Protein AF-0000000084727460 (afdb_homodimer)

Structure (mmCIF, N/CA/C/O backbone):
data_AF-0000000084727460-model_v1
#
loop_
_entity.id
_entity.type
_entity.pdbx_description
1 polymer 'PhiH1 repressor-like protein'
#
loop_
_atom_site.group_PDB
_atom_site.id
_atom_site.type_symbol
_atom_site.label_atom_id
_atom_site.label_alt_id
_atom_site.label_comp_id
_atom_site.label_asym_id
_atom_site.label_entity_id
_atom_site.label_seq_id
_atom_site.pdbx_PDB_ins_code
_atom_site.Cartn_x
_atom_site.Cartn_y
_atom_site.Cartn_z
_atom_site.occupancy
_atom_site.B_iso_or_equiv
_atom_site.auth_seq_id
_atom_site.auth_comp_id
_atom_site.auth_asym_id
_atom_site.auth_atom_id
_atom_site.pdbx_PDB_model_num
ATOM 1 N N . MET A 1 1 ? -8.359 16.062 15.203 1 52.28 1 MET A N 1
ATOM 2 C CA . MET A 1 1 ? -8.258 15.648 13.812 1 52.28 1 MET A CA 1
ATOM 3 C C . MET A 1 1 ? -8.922 16.656 12.883 1 52.28 1 MET A C 1
ATOM 5 O O . MET A 1 1 ? -10.094 17 13.062 1 52.28 1 MET A O 1
ATOM 9 N N . GLN A 1 2 ? -8.219 17.484 12.234 1 65.25 2 GLN A N 1
ATOM 10 C CA . GLN A 1 2 ? -8.805 18.625 11.531 1 65.25 2 GLN A CA 1
ATOM 11 C C . GLN A 1 2 ? -9.5 18.172 10.242 1 65.25 2 GLN A C 1
ATOM 13 O O . GLN A 1 2 ? -10.531 18.734 9.867 1 65.25 2 GLN A O 1
ATOM 18 N N . ASN A 1 3 ? -8.766 17.141 9.539 1 84.38 3 ASN A N 1
ATOM 19 C CA . ASN A 1 3 ? -9.336 16.656 8.289 1 84.38 3 ASN A CA 1
ATOM 20 C C . ASN A 1 3 ? -9.477 15.141 8.289 1 84.38 3 ASN A C 1
ATOM 22 O O . ASN A 1 3 ? -8.492 14.422 8.461 1 84.38 3 ASN A O 1
ATOM 26 N N . PRO A 1 4 ? -10.766 14.758 8.242 1 91.44 4 PRO A N 1
ATOM 27 C CA . PRO A 1 4 ? -10.984 13.312 8.273 1 91.44 4 PRO A CA 1
ATOM 28 C C . PRO A 1 4 ? -10.102 12.555 7.285 1 91.44 4 PRO A C 1
ATOM 30 O O . PRO A 1 4 ? -9.781 11.391 7.508 1 91.44 4 PRO A O 1
ATOM 33 N N . THR A 1 5 ? -9.727 13.188 6.199 1 96.06 5 THR A N 1
ATOM 34 C CA . THR A 1 5 ? -8.883 12.57 5.188 1 96.06 5 THR A CA 1
ATOM 35 C C . THR A 1 5 ? -7.488 12.281 5.746 1 96.06 5 THR A C 1
ATOM 37 O O . THR A 1 5 ? -6.824 11.336 5.324 1 96.06 5 THR A O 1
ATOM 40 N N . ASP A 1 6 ? -7.098 13.133 6.715 1 96 6 ASP A N 1
ATOM 41 C CA . ASP A 1 6 ? -5.777 12.961 7.312 1 96 6 ASP A CA 1
ATOM 42 C C . ASP A 1 6 ? -5.645 11.594 7.984 1 96 6 ASP A C 1
ATOM 44 O O . ASP A 1 6 ? -4.652 10.891 7.781 1 96 6 ASP A O 1
ATOM 48 N N . GLU A 1 7 ? -6.598 11.273 8.742 1 95.38 7 GLU A N 1
ATOM 49 C CA . GLU A 1 7 ? -6.562 10 9.453 1 95.38 7 GLU A CA 1
ATOM 50 C C . GLU A 1 7 ? -6.57 8.82 8.484 1 95.38 7 GLU A C 1
ATOM 52 O O . GLU A 1 7 ? -5.852 7.84 8.688 1 95.38 7 GLU A O 1
ATOM 57 N N . ARG A 1 8 ? -7.359 8.961 7.426 1 97.56 8 ARG A N 1
ATOM 58 C CA . ARG A 1 8 ? -7.438 7.887 6.441 1 97.56 8 ARG A CA 1
ATOM 59 C C . ARG A 1 8 ? -6.105 7.703 5.719 1 97.56 8 ARG A C 1
ATOM 61 O O . ARG A 1 8 ? -5.676 6.574 5.477 1 97.56 8 ARG A O 1
ATOM 68 N N . ILE A 1 9 ? -5.496 8.805 5.379 1 98.5 9 ILE A N 1
ATOM 69 C CA . ILE A 1 9 ? -4.188 8.766 4.734 1 98.5 9 ILE A CA 1
ATOM 70 C C . ILE A 1 9 ? -3.172 8.109 5.664 1 98.5 9 ILE A C 1
ATOM 72 O O . ILE A 1 9 ? -2.451 7.191 5.258 1 98.5 9 ILE A O 1
ATOM 76 N N . LEU A 1 10 ? -3.164 8.547 6.926 1 98.25 10 LEU A N 1
ATOM 77 C CA . LEU A 1 10 ? -2.188 8.031 7.879 1 98.25 10 LEU A CA 1
ATOM 78 C C . LEU A 1 10 ? -2.436 6.559 8.172 1 98.25 10 LEU A C 1
ATOM 80 O O . LEU A 1 10 ? -1.488 5.785 8.344 1 98.25 10 LEU A O 1
ATOM 84 N N . GLU A 1 11 ? -3.717 6.18 8.266 1 98.19 11 GLU A N 1
ATOM 85 C CA . GLU A 1 11 ? -4.051 4.77 8.445 1 98.19 11 GLU A CA 1
ATOM 86 C C . GLU A 1 11 ? -3.518 3.928 7.293 1 98.19 11 GLU A C 1
ATOM 88 O O . GLU A 1 11 ? -2.971 2.844 7.508 1 98.19 11 GLU A O 1
ATOM 93 N N . THR A 1 12 ? -3.719 4.379 6.094 1 98.62 12 THR A N 1
ATOM 94 C CA . THR A 1 12 ? -3.26 3.686 4.898 1 98.62 12 THR A CA 1
ATOM 95 C C . THR A 1 12 ? -1.741 3.537 4.906 1 98.62 12 THR A C 1
ATOM 97 O O . THR A 1 12 ? -1.215 2.463 4.609 1 98.62 12 THR A O 1
ATOM 100 N N . LEU A 1 13 ? -1.077 4.574 5.309 1 98.75 13 LEU A N 1
ATOM 101 C CA . LEU A 1 13 ? 0.38 4.551 5.359 1 98.75 13 LEU A CA 1
ATOM 102 C C . LEU A 1 13 ? 0.872 3.742 6.555 1 98.75 13 LEU A C 1
ATOM 104 O O . LEU A 1 13 ? 2.018 3.289 6.574 1 98.75 13 LEU A O 1
ATOM 108 N N . ASN A 1 14 ? 0.005 3.555 7.566 1 98.25 14 ASN A N 1
ATOM 109 C CA . ASN A 1 14 ? 0.393 2.84 8.781 1 98.25 14 ASN A CA 1
ATOM 110 C C . ASN A 1 14 ? 0.538 1.343 8.523 1 98.25 14 ASN A C 1
ATOM 112 O O . ASN A 1 14 ? 0.888 0.586 9.438 1 98.25 14 ASN A O 1
ATOM 116 N N . THR A 1 15 ? 0.338 0.879 7.312 1 97.75 15 THR A N 1
ATOM 117 C CA . THR A 1 15 ? 0.646 -0.482 6.887 1 97.75 15 THR A CA 1
ATOM 118 C C . THR A 1 15 ? 2.154 -0.705 6.84 1 97.75 15 THR A C 1
ATOM 120 O O . THR A 1 15 ? 2.617 -1.846 6.785 1 97.75 15 THR A O 1
ATOM 123 N N . GLY A 1 16 ? 2.896 0.372 6.766 1 97.25 16 GLY A N 1
ATOM 124 C CA . GLY A 1 16 ? 4.348 0.299 6.68 1 97.25 16 GLY A CA 1
ATOM 125 C C . GLY A 1 16 ? 4.867 0.453 5.262 1 97.25 16 GLY A C 1
ATOM 126 O O . GLY A 1 16 ? 6.082 0.474 5.043 1 97.25 16 GLY A O 1
ATOM 127 N N . LEU A 1 17 ? 4.012 0.567 4.363 1 98.5 17 LEU A N 1
ATOM 128 C CA . LEU A 1 17 ? 4.391 0.673 2.959 1 98.5 17 LEU A CA 1
ATOM 129 C C . LEU A 1 17 ? 4.672 2.123 2.58 1 98.5 17 LEU A C 1
ATOM 131 O O . LEU A 1 17 ? 4.152 3.047 3.213 1 98.5 17 LEU A O 1
ATOM 135 N N . GLU A 1 18 ? 5.539 2.316 1.591 1 98.69 18 GLU A N 1
ATOM 136 C CA . GLU A 1 18 ? 5.672 3.586 0.883 1 98.69 18 GLU A CA 1
ATOM 137 C C . GLU A 1 18 ? 4.676 3.686 -0.267 1 98.69 18 GLU A C 1
ATOM 139 O O . GLU A 1 18 ? 4.652 2.828 -1.153 1 98.69 18 GLU A O 1
ATOM 144 N N . LEU A 1 19 ? 3.898 4.707 -0.222 1 98.81 19 LEU A N 1
ATOM 145 C CA . LEU A 1 19 ? 2.811 4.789 -1.19 1 98.81 19 LEU A CA 1
ATOM 146 C C . LEU A 1 19 ? 2.746 6.18 -1.815 1 98.81 19 LEU A C 1
ATOM 148 O O . LEU A 1 19 ? 3.061 7.176 -1.159 1 98.81 19 LEU A O 1
ATOM 152 N N . GLY A 1 20 ? 2.33 6.262 -3.094 1 98.62 20 GLY A N 1
ATOM 153 C CA . GLY A 1 20 ? 2.074 7.539 -3.74 1 98.62 20 GLY A CA 1
ATOM 154 C C . GLY A 1 20 ? 0.639 8.008 -3.592 1 98.62 20 GLY A C 1
ATOM 155 O O . GLY A 1 20 ? -0.238 7.227 -3.213 1 98.62 20 GLY A O 1
ATOM 156 N N . PRO A 1 21 ? 0.398 9.266 -3.988 1 98.69 21 PRO A N 1
ATOM 157 C CA . PRO A 1 21 ? -0.933 9.852 -3.811 1 98.69 21 PRO A CA 1
ATOM 158 C C . PRO A 1 21 ? -2.01 9.125 -4.613 1 98.69 21 PRO A C 1
ATOM 160 O O . PRO A 1 21 ? -3.148 9 -4.152 1 98.69 21 PRO A O 1
ATOM 163 N N . THR A 1 22 ? -1.663 8.633 -5.805 1 98.38 22 THR A N 1
ATOM 164 C CA . THR A 1 22 ? -2.629 7.934 -6.641 1 98.38 22 THR A CA 1
ATOM 165 C C . THR A 1 22 ? -3.082 6.637 -5.973 1 98.38 22 THR A C 1
ATOM 167 O O . THR A 1 22 ? -4.281 6.355 -5.906 1 98.38 22 THR A O 1
ATOM 170 N N . THR A 1 23 ? -2.137 5.93 -5.488 1 98.62 23 THR A N 1
ATOM 171 C CA . THR A 1 23 ? -2.428 4.664 -4.82 1 98.62 23 THR A CA 1
ATOM 172 C C . THR A 1 23 ? -3.229 4.902 -3.543 1 98.62 23 THR A C 1
ATOM 174 O O . THR A 1 23 ? -4.188 4.18 -3.264 1 98.62 23 THR A O 1
ATOM 177 N N . ILE A 1 24 ? -2.844 5.898 -2.773 1 98.75 24 ILE A N 1
ATOM 178 C CA . ILE A 1 24 ? -3.553 6.215 -1.537 1 98.75 24 ILE A CA 1
ATOM 179 C C . ILE A 1 24 ? -4.988 6.621 -1.854 1 98.75 24 ILE A C 1
ATOM 181 O O . ILE A 1 24 ? -5.934 6.109 -1.248 1 98.75 24 ILE A O 1
ATOM 185 N N . SER A 1 25 ? -5.164 7.531 -2.824 1 98.69 25 SER A N 1
ATOM 186 C CA . SER A 1 25 ? -6.48 8.023 -3.213 1 98.69 25 SER A CA 1
ATOM 187 C C . SER A 1 25 ? -7.414 6.879 -3.582 1 98.69 25 SER A C 1
ATOM 189 O O . SER A 1 25 ? -8.562 6.84 -3.133 1 98.69 25 SER A O 1
ATOM 191 N N . LYS A 1 26 ? -6.922 5.945 -4.352 1 97.75 26 LYS A N 1
ATOM 192 C CA . LYS A 1 26 ? -7.703 4.789 -4.777 1 97.75 26 LYS A CA 1
ATOM 193 C C . LYS A 1 26 ? -8.156 3.961 -3.578 1 97.75 26 LYS A C 1
ATOM 195 O O . LYS A 1 26 ? -9.312 3.531 -3.514 1 97.75 26 LYS A O 1
ATOM 200 N N . ASN A 1 27 ? -7.316 3.812 -2.627 1 98.31 27 ASN A N 1
ATOM 201 C CA . ASN A 1 27 ? -7.574 2.887 -1.527 1 98.31 27 ASN A CA 1
ATOM 202 C C . ASN A 1 27 ? -8.477 3.514 -0.469 1 98.31 27 ASN A C 1
ATOM 204 O O . ASN A 1 27 ? -9.078 2.803 0.341 1 98.31 27 ASN A O 1
ATOM 208 N N . ILE A 1 28 ? -8.617 4.816 -0.482 1 98.06 28 ILE A N 1
ATOM 209 C CA . ILE A 1 28 ? -9.477 5.43 0.521 1 98.06 28 ILE A CA 1
ATOM 210 C C . ILE A 1 28 ? -10.656 6.113 -0.164 1 98.06 28 ILE A C 1
ATOM 212 O O . ILE A 1 28 ? -11.438 6.816 0.484 1 98.06 28 ILE A O 1
ATOM 216 N N . ASP A 1 29 ? -10.758 5.898 -1.455 1 96.31 29 ASP A N 1
ATOM 217 C CA . ASP A 1 29 ? -11.852 6.41 -2.275 1 96.31 29 ASP A CA 1
ATOM 218 C C . ASP A 1 29 ? -12.008 7.918 -2.107 1 96.31 29 ASP A C 1
ATOM 220 O O . ASP A 1 29 ? -13.094 8.406 -1.78 1 96.31 29 ASP A O 1
ATOM 224 N N . LYS A 1 30 ? -10.914 8.68 -2.268 1 97.31 30 LYS A N 1
ATOM 225 C CA . LYS A 1 30 ? -10.844 10.141 -2.264 1 97.31 30 LYS A CA 1
ATOM 226 C C . LYS A 1 30 ? -10.141 10.656 -3.512 1 97.31 30 LYS A C 1
ATOM 228 O O . LYS A 1 30 ? -9.336 9.945 -4.117 1 97.31 30 LYS A O 1
ATOM 233 N N . HIS A 1 31 ? -10.461 11.867 -3.875 1 97.75 31 HIS A N 1
ATOM 234 C CA . HIS A 1 31 ? -9.836 12.484 -5.039 1 97.75 31 HIS A CA 1
ATOM 235 C C . HIS A 1 31 ? -8.344 12.68 -4.824 1 97.75 31 HIS A C 1
ATOM 237 O O . HIS A 1 31 ? -7.918 13.141 -3.762 1 97.75 31 HIS A O 1
ATOM 243 N N . ARG A 1 32 ? -7.578 12.391 -5.891 1 98.12 32 ARG A N 1
ATOM 244 C CA . ARG A 1 32 ? -6.121 12.453 -5.824 1 98.12 32 ARG A CA 1
ATOM 245 C C . ARG A 1 32 ? -5.648 13.867 -5.473 1 98.12 32 ARG A C 1
ATOM 247 O O . ARG A 1 32 ? -4.656 14.031 -4.762 1 98.12 32 ARG A O 1
ATOM 254 N N . VAL A 1 33 ? -6.305 14.852 -5.922 1 98.44 33 VAL A N 1
ATOM 255 C CA . VAL A 1 33 ? -5.902 16.234 -5.645 1 98.44 33 VAL A CA 1
ATOM 256 C C . VAL A 1 33 ? -6.012 16.516 -4.148 1 98.44 33 VAL A C 1
ATOM 258 O O . VAL A 1 33 ? -5.113 17.125 -3.559 1 98.44 33 VAL A O 1
ATOM 261 N N . THR A 1 34 ? -7.156 16.094 -3.549 1 97.56 34 THR A N 1
ATOM 262 C CA . THR A 1 34 ? -7.363 16.25 -2.115 1 97.56 34 THR A CA 1
ATOM 263 C C . THR A 1 34 ? -6.285 15.508 -1.327 1 97.56 34 THR A C 1
ATOM 265 O O . THR A 1 34 ? -5.688 16.078 -0.406 1 97.56 34 THR A O 1
ATOM 268 N N . VAL A 1 35 ? -5.988 14.32 -1.745 1 98.5 35 VAL A N 1
ATOM 269 C CA . VAL A 1 35 ? -4.984 13.5 -1.076 1 98.5 35 VAL A CA 1
ATOM 270 C C . VAL A 1 35 ? -3.613 14.156 -1.196 1 98.5 35 VAL A C 1
ATOM 272 O O . VAL A 1 35 ? -2.869 14.242 -0.216 1 98.5 35 VAL A O 1
ATOM 275 N N . SER A 1 36 ? -3.268 14.594 -2.348 1 98.5 36 SER A N 1
ATOM 276 C CA . SER A 1 36 ? -1.977 15.242 -2.564 1 98.5 36 SER A CA 1
ATOM 277 C C . SER A 1 36 ? -1.816 16.469 -1.68 1 98.5 36 SER A C 1
ATOM 279 O O . SER A 1 36 ? -0.771 16.656 -1.055 1 98.5 36 SER A O 1
ATOM 281 N N . ARG A 1 37 ? -2.836 17.234 -1.634 1 97.69 37 ARG A N 1
ATOM 282 C CA . ARG A 1 37 ? -2.805 18.438 -0.798 1 97.69 37 ARG A CA 1
ATOM 283 C C . ARG A 1 37 ? -2.604 18.078 0.67 1 97.69 37 ARG A C 1
ATOM 285 O O . ARG A 1 37 ? -1.802 18.703 1.365 1 97.69 37 ARG A O 1
ATOM 292 N N . ARG A 1 38 ? -3.383 17.078 1.112 1 97.69 38 ARG A N 1
ATOM 293 C CA . ARG A 1 38 ? -3.291 16.719 2.521 1 97.69 38 ARG A CA 1
ATOM 294 C C . ARG A 1 38 ? -1.943 16.078 2.832 1 97.69 38 ARG A C 1
ATOM 296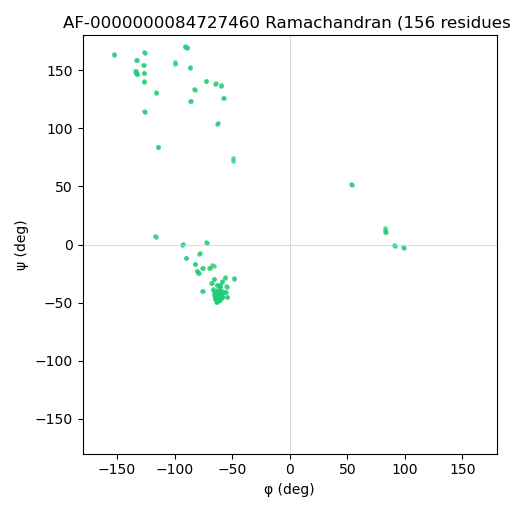 O O . ARG A 1 38 ? -1.407 16.25 3.93 1 97.69 38 ARG A O 1
ATOM 303 N N . LEU A 1 39 ? -1.411 15.359 1.882 1 98.31 39 LEU A N 1
ATOM 304 C CA . LEU A 1 39 ? -0.074 14.805 2.07 1 98.31 39 LEU A CA 1
ATOM 305 C C . LEU A 1 39 ? 0.954 15.922 2.244 1 98.31 39 LEU A C 1
ATOM 307 O O . LEU A 1 39 ? 1.896 15.781 3.027 1 98.31 39 LEU A O 1
ATOM 311 N N . ASP A 1 40 ? 0.839 17 1.479 1 97.06 40 ASP A N 1
ATOM 312 C CA . ASP A 1 40 ? 1.729 18.141 1.637 1 97.06 40 ASP A CA 1
ATOM 313 C C . ASP A 1 40 ? 1.636 18.719 3.047 1 97.06 40 ASP A C 1
ATOM 315 O O . ASP A 1 40 ? 2.656 19.031 3.662 1 97.06 40 ASP A O 1
ATOM 319 N N . VAL A 1 41 ? 0.465 18.875 3.551 1 96.56 41 VAL A N 1
ATOM 320 C CA . VAL A 1 41 ? 0.242 19.406 4.891 1 96.56 41 VAL A CA 1
ATOM 321 C C . VAL A 1 41 ? 0.834 18.453 5.93 1 96.56 41 VAL A C 1
ATOM 323 O O . VAL A 1 41 ? 1.56 18.891 6.828 1 96.56 41 VAL A O 1
ATOM 326 N N . LEU A 1 42 ? 0.516 17.156 5.812 1 97.31 42 LEU A N 1
ATOM 327 C CA . LEU A 1 42 ? 1.027 16.156 6.742 1 97.31 42 LEU A CA 1
ATOM 328 C C . LEU A 1 42 ? 2.553 16.141 6.738 1 97.31 42 LEU A C 1
ATOM 330 O O . LEU A 1 42 ? 3.178 15.93 7.781 1 97.31 42 LEU A O 1
ATOM 334 N N . PHE A 1 43 ? 3.117 16.266 5.512 1 97.81 43 PHE A N 1
ATOM 335 C CA . PHE A 1 43 ? 4.566 16.312 5.375 1 97.81 43 PHE A CA 1
ATOM 336 C C . PHE A 1 43 ? 5.133 17.531 6.109 1 97.81 43 PHE A C 1
ATOM 338 O O . PHE A 1 43 ? 6.141 17.422 6.812 1 97.81 43 PHE A O 1
ATOM 345 N N . GLN A 1 44 ? 4.531 18.672 5.938 1 96.25 44 GLN A N 1
ATOM 346 C CA . GLN A 1 44 ? 4.973 19.906 6.578 1 96.25 44 GLN A CA 1
ATOM 347 C C . GLN A 1 44 ? 4.969 19.766 8.102 1 96.25 44 GLN A C 1
ATOM 349 O O . GLN A 1 44 ? 5.816 20.344 8.781 1 96.25 44 GLN A O 1
ATOM 354 N N . TYR A 1 45 ? 4.027 18.953 8.602 1 95.69 45 TYR A N 1
ATOM 355 C CA . TYR A 1 45 ? 3.898 18.797 10.047 1 95.69 45 TYR A CA 1
ATOM 356 C C . TYR A 1 45 ? 4.715 17.594 10.531 1 95.69 45 TYR A C 1
ATOM 358 O O . TYR A 1 45 ? 4.68 17.266 11.719 1 95.69 45 TYR A O 1
ATOM 366 N N . GLY A 1 46 ? 5.355 16.938 9.617 1 96.75 46 GLY A N 1
ATOM 367 C CA . GLY A 1 46 ? 6.285 15.883 9.992 1 96.75 46 GLY A CA 1
ATOM 368 C C . GLY A 1 46 ? 5.605 14.555 10.25 1 96.75 46 GLY A C 1
ATOM 369 O O . GLY A 1 46 ? 6.215 13.633 10.805 1 96.75 46 GLY A O 1
ATOM 370 N N . LEU A 1 47 ? 4.355 14.445 9.914 1 97.44 47 LEU A N 1
ATOM 371 C CA . LEU A 1 47 ? 3.605 13.219 10.18 1 97.44 47 LEU A CA 1
ATOM 372 C C . LEU A 1 47 ? 3.893 12.164 9.117 1 97.44 47 LEU A C 1
ATOM 374 O O . LEU A 1 47 ? 3.67 10.977 9.336 1 97.44 47 LEU A O 1
ATOM 378 N N . VAL A 1 48 ? 4.332 12.586 7.938 1 98.5 48 VAL A N 1
ATOM 379 C CA . VAL A 1 48 ? 4.82 11.711 6.879 1 98.5 48 VAL A CA 1
ATOM 380 C C . VAL A 1 48 ? 6.141 12.242 6.328 1 98.5 48 VAL A C 1
ATOM 382 O O . VAL A 1 48 ? 6.5 13.398 6.57 1 98.5 48 VAL A O 1
ATOM 385 N N . GLU A 1 49 ? 6.875 11.406 5.727 1 98.44 49 GLU A N 1
ATOM 386 C CA . GLU A 1 49 ? 8.094 11.805 5.027 1 98.44 49 GLU A CA 1
ATOM 387 C C . GLU A 1 49 ? 8.086 11.312 3.582 1 98.44 49 GLU A C 1
ATOM 389 O O . GLU A 1 49 ? 7.238 10.5 3.203 1 98.44 49 GLU A O 1
ATOM 394 N N . ARG A 1 50 ? 8.969 11.852 2.783 1 97.88 50 ARG A N 1
ATOM 395 C CA . ARG A 1 50 ? 9.117 11.539 1.364 1 97.88 50 ARG A CA 1
ATOM 396 C C . ARG A 1 50 ? 10.453 10.867 1.086 1 97.88 50 ARG A C 1
ATOM 398 O O . ARG A 1 50 ? 11.406 11.516 0.652 1 97.88 50 ARG A O 1
ATOM 405 N N . PRO A 1 51 ? 10.562 9.531 1.262 1 97.5 51 PRO A N 1
ATOM 406 C CA . PRO A 1 51 ? 11.836 8.867 0.979 1 97.5 51 PRO A CA 1
ATOM 407 C C . PRO A 1 51 ? 12.32 9.109 -0.451 1 97.5 51 PRO A C 1
ATOM 409 O O . PRO A 1 51 ? 13.523 9.102 -0.708 1 97.5 51 PRO A O 1
ATOM 412 N N . GLU A 1 52 ? 11.422 9.32 -1.354 1 95.44 52 GLU A N 1
ATOM 413 C CA . GLU A 1 52 ? 11.68 9.688 -2.742 1 95.44 52 GLU A CA 1
ATOM 414 C C . GLU A 1 52 ? 10.516 10.477 -3.328 1 95.44 52 GLU A C 1
ATOM 416 O O . GLU A 1 52 ? 9.414 10.484 -2.764 1 95.44 52 GLU A O 1
ATOM 421 N N . GLU A 1 53 ? 10.828 11.094 -4.398 1 95.44 53 GLU A N 1
ATOM 422 C CA . GLU A 1 53 ? 9.781 11.891 -5.035 1 95.44 53 GLU A CA 1
ATOM 423 C C . GLU A 1 53 ? 8.57 11.031 -5.379 1 95.44 53 GLU A C 1
ATOM 425 O O . GLU A 1 53 ? 8.711 9.938 -5.941 1 95.44 53 GLU A O 1
ATOM 430 N N . GLY A 1 54 ? 7.449 11.453 -4.918 1 96.81 54 GLY A N 1
ATOM 431 C CA . GLY A 1 54 ? 6.203 10.812 -5.301 1 96.81 54 GLY A CA 1
ATOM 432 C C . GLY A 1 54 ? 5.793 9.695 -4.359 1 96.81 54 GLY A C 1
ATOM 433 O O . GLY A 1 54 ? 4.738 9.078 -4.539 1 96.81 54 GLY A O 1
ATOM 434 N N . TYR A 1 55 ? 6.609 9.43 -3.346 1 98.44 55 TYR A N 1
ATOM 435 C CA . TYR A 1 55 ? 6.27 8.398 -2.373 1 98.44 55 TYR A CA 1
ATOM 436 C C . TYR A 1 55 ? 6.332 8.945 -0.952 1 98.44 55 TYR A C 1
ATOM 438 O O . TYR A 1 55 ? 7.137 9.836 -0.655 1 98.44 55 TYR A O 1
ATOM 446 N N . TYR A 1 56 ? 5.465 8.383 -0.131 1 98.88 56 TYR A N 1
ATOM 447 C CA . TYR A 1 56 ? 5.344 8.82 1.253 1 98.88 56 TYR A CA 1
ATOM 448 C C . TYR A 1 56 ? 5.32 7.633 2.207 1 98.88 56 TYR A C 1
ATOM 450 O O . TYR A 1 56 ? 4.816 6.562 1.86 1 98.88 56 TYR A O 1
ATOM 458 N N . GLU A 1 57 ? 5.828 7.793 3.311 1 98.75 57 GLU A N 1
ATOM 459 C CA . GLU A 1 57 ? 5.727 6.844 4.414 1 98.75 57 GLU A CA 1
ATOM 460 C C . GLU A 1 57 ? 5.387 7.551 5.723 1 98.75 57 GLU A C 1
ATOM 462 O O . GLU A 1 57 ? 5.703 8.727 5.898 1 98.75 57 GLU A O 1
ATOM 467 N N . ILE A 1 58 ? 4.715 6.926 6.594 1 98.69 58 ILE A N 1
ATOM 468 C CA . ILE A 1 58 ? 4.344 7.512 7.875 1 98.69 58 ILE A CA 1
ATOM 469 C C . ILE A 1 58 ? 5.57 7.598 8.781 1 98.69 58 ILE A C 1
ATOM 471 O O . ILE A 1 58 ? 6.43 6.711 8.758 1 98.69 58 ILE A O 1
ATOM 475 N N . THR A 1 59 ? 5.672 8.719 9.523 1 98.38 59 THR A N 1
ATOM 476 C CA . THR A 1 59 ? 6.746 8.875 10.5 1 98.38 59 THR A CA 1
ATOM 477 C C . THR A 1 59 ? 6.324 8.328 11.867 1 98.38 59 THR A C 1
ATOM 479 O O . THR A 1 59 ? 5.156 7.984 12.062 1 98.38 59 THR A O 1
ATOM 482 N N . ASP A 1 60 ? 7.359 8.227 12.805 1 97.94 60 ASP A N 1
ATOM 483 C CA . ASP A 1 60 ? 7.023 7.867 14.18 1 97.94 60 ASP A CA 1
ATOM 484 C C . ASP A 1 60 ? 6 8.836 14.766 1 97.94 60 ASP A C 1
ATOM 486 O O . ASP A 1 60 ? 5.062 8.422 15.453 1 97.94 60 ASP A O 1
ATOM 490 N N . LEU A 1 61 ? 6.176 10.078 14.484 1 97 61 LEU A N 1
ATOM 491 C CA . LEU A 1 61 ? 5.246 11.109 14.938 1 97 61 LEU A CA 1
ATOM 492 C C . LEU A 1 61 ? 3.855 10.883 14.359 1 97 61 LEU A C 1
ATOM 494 O O . LEU A 1 61 ? 2.855 11.008 15.07 1 97 61 LEU A O 1
ATOM 498 N N . GLY A 1 62 ? 3.84 10.57 13.078 1 97.75 62 GLY A N 1
ATOM 499 C CA . GLY A 1 62 ? 2.572 10.266 12.43 1 97.75 62 GLY A CA 1
ATOM 500 C C . GLY A 1 62 ? 1.845 9.102 13.078 1 97.75 62 GLY A C 1
ATOM 501 O O . GLY A 1 62 ? 0.62 9.125 13.219 1 97.75 62 GLY A O 1
ATOM 502 N N . GLU A 1 63 ? 2.609 8.062 13.461 1 97.94 63 GLU A N 1
ATOM 503 C CA . GLU A 1 63 ? 2.025 6.91 14.133 1 97.94 63 GLU A CA 1
ATOM 504 C C . GLU A 1 63 ? 1.452 7.297 15.492 1 97.94 63 GLU A C 1
ATOM 506 O O . GLU A 1 63 ? 0.368 6.848 15.867 1 97.94 63 GLU A O 1
ATOM 511 N N . GLN A 1 64 ? 2.205 8.094 16.281 1 97.06 64 GLN A N 1
ATOM 512 C CA . GLN A 1 64 ? 1.746 8.555 17.578 1 97.06 64 GLN A CA 1
ATOM 513 C C . GLN A 1 64 ? 0.478 9.391 17.453 1 97.06 64 GLN A C 1
ATOM 515 O O . GLN A 1 64 ? -0.449 9.258 18.25 1 97.06 64 GLN A O 1
ATOM 520 N N . TYR A 1 65 ? 0.514 10.219 16.422 1 96.38 65 TYR A N 1
ATOM 521 C CA . TYR A 1 65 ? -0.649 11.055 16.156 1 96.38 65 TYR A CA 1
ATOM 522 C C . TYR A 1 65 ? -1.875 10.195 15.852 1 96.38 65 TYR A C 1
ATOM 524 O O . TYR A 1 65 ? -2.955 10.438 16.391 1 96.38 65 TYR A O 1
ATOM 532 N N . LEU A 1 66 ? -1.676 9.234 15.008 1 95.19 66 LEU A N 1
ATOM 533 C CA . LEU A 1 66 ? -2.762 8.336 14.641 1 95.19 66 LEU A CA 1
ATOM 534 C C . LEU A 1 66 ? -3.293 7.59 15.859 1 95.19 66 LEU A C 1
ATOM 536 O O . LEU A 1 66 ? -4.496 7.352 15.969 1 95.19 66 LEU A O 1
ATOM 540 N N . ALA A 1 67 ? -2.445 7.254 16.766 1 95.44 67 ALA A N 1
ATOM 541 C CA . ALA A 1 67 ? -2.795 6.484 17.953 1 95.44 67 ALA A CA 1
ATOM 542 C C . ALA A 1 67 ? -3.467 7.371 19 1 95.44 67 ALA A C 1
ATOM 544 O O . ALA A 1 67 ? -3.934 6.879 20.031 1 95.44 67 ALA A O 1
ATOM 545 N N . GLY A 1 68 ? -3.469 8.625 18.75 1 93.56 68 GLY A N 1
ATOM 546 C CA . GLY A 1 68 ? -4.078 9.555 19.672 1 93.56 68 GLY A CA 1
ATOM 547 C C . GLY A 1 68 ? -3.16 9.938 20.828 1 93.56 68 GLY A C 1
ATOM 548 O O . GLY A 1 68 ? -3.611 10.477 21.844 1 93.56 68 GLY A O 1
ATOM 549 N N . GLU A 1 69 ? -1.901 9.617 20.672 1 95 69 GLU A N 1
ATOM 550 C CA . GLU A 1 69 ? -0.916 9.922 21.703 1 95 69 GLU A CA 1
ATOM 551 C C . GLU A 1 69 ? -0.482 11.383 21.641 1 95 69 GLU A C 1
ATOM 553 O O . GLU A 1 69 ? 0.08 11.906 22.609 1 95 69 GLU A O 1
ATOM 558 N N . ILE A 1 70 ? -0.606 11.992 20.484 1 89.5 70 ILE A N 1
ATOM 559 C CA . ILE A 1 70 ? -0.318 13.406 20.266 1 89.5 70 ILE A CA 1
ATOM 560 C C . ILE A 1 70 ? -1.521 14.086 19.625 1 89.5 70 ILE A C 1
ATOM 562 O O . ILE A 1 70 ? -2.145 13.531 18.719 1 89.5 70 ILE A O 1
ATOM 566 N N . ASP A 1 71 ? -1.804 15.281 20.062 1 85.62 71 ASP A N 1
ATOM 567 C CA . ASP A 1 71 ? -2.951 16 19.516 1 85.62 71 ASP A CA 1
ATOM 568 C C . ASP A 1 71 ? -2.514 17.016 18.469 1 85.62 71 ASP A C 1
ATOM 570 O O . ASP A 1 71 ? -1.361 17.453 18.453 1 85.62 71 ASP A O 1
ATOM 574 N N . ALA A 1 72 ? -3.408 17.391 17.594 1 85.19 72 ALA A N 1
ATOM 575 C CA . ALA A 1 72 ? -3.135 18.328 16.5 1 85.19 72 ALA A CA 1
ATOM 576 C C . ALA A 1 72 ? -2.572 19.641 17.031 1 85.19 72 ALA A C 1
ATOM 578 O O . ALA A 1 72 ? -1.727 20.266 16.391 1 85.19 72 ALA A O 1
ATOM 579 N N . GLY A 1 73 ? -3.105 19.984 18.188 1 86.44 73 GLY A N 1
ATOM 580 C CA . GLY A 1 73 ? -2.688 21.234 18.781 1 86.44 73 GLY A CA 1
ATOM 581 C C . GLY A 1 73 ? -1.238 21.234 19.234 1 86.44 73 GLY A C 1
ATOM 582 O O . GLY A 1 73 ? -0.658 22.281 19.484 1 86.44 73 GLY A O 1
ATOM 583 N N . GLU A 1 74 ? -0.664 20.062 19.375 1 89.44 74 GLU A N 1
ATOM 584 C CA . GLU A 1 74 ? 0.715 19.922 19.828 1 89.44 74 GLU A CA 1
ATOM 585 C C . GLU A 1 74 ? 1.688 19.922 18.656 1 89.44 74 GLU A C 1
ATOM 587 O O . GLU A 1 74 ? 2.9 20.031 18.844 1 89.44 74 GLU A O 1
ATOM 592 N N . LEU A 1 75 ? 1.107 19.812 17.516 1 89.19 75 LEU A N 1
ATOM 593 C CA . LEU A 1 75 ? 1.938 19.703 16.328 1 89.19 75 LEU A CA 1
ATOM 594 C C . LEU A 1 75 ? 2.381 21.094 15.852 1 89.19 75 LEU A C 1
ATOM 596 O O . LEU A 1 75 ? 1.623 22.062 15.953 1 89.19 75 LEU A O 1
ATOM 600 N N . LYS A 1 76 ? 3.625 21.188 15.562 1 88.69 76 LYS A N 1
ATOM 601 C CA . LYS A 1 76 ? 4.18 22.375 14.922 1 88.69 76 LYS A CA 1
ATOM 602 C C . LYS A 1 76 ? 4.734 22.047 13.539 1 88.69 76 LYS A C 1
ATOM 604 O O . LYS A 1 76 ? 5.383 21.016 13.352 1 88.69 76 LYS A O 1
ATOM 609 N N . PRO A 1 77 ? 4.305 22.922 12.547 1 88.38 77 PRO A N 1
ATOM 610 C CA . PRO A 1 77 ? 4.863 22.656 11.219 1 88.38 77 PRO A CA 1
ATOM 611 C C . PRO A 1 77 ? 6.387 22.734 11.188 1 88.38 77 PRO A C 1
ATOM 613 O O . PRO A 1 77 ? 6.984 23.5 11.953 1 88.38 77 PRO A O 1
ATOM 616 N N . SER A 1 78 ? 6.949 21.734 10.492 1 79.19 78 SER A N 1
ATOM 617 C CA . SER A 1 78 ? 8.398 21.797 10.312 1 79.19 78 SER A CA 1
ATOM 618 C C . SER A 1 78 ? 8.812 23.031 9.516 1 79.19 78 SER A C 1
ATOM 620 O O . SER A 1 78 ? 8.172 23.375 8.523 1 79.19 78 SER A O 1
ATOM 622 N N . ASP A 1 79 ? 9.391 24.062 10.289 1 69.94 79 ASP A N 1
ATOM 623 C CA . ASP A 1 79 ? 9.891 25.281 9.641 1 69.94 79 ASP A CA 1
ATOM 624 C C . ASP A 1 79 ? 10.797 24.938 8.461 1 69.94 79 ASP A C 1
ATOM 626 O O . ASP A 1 79 ? 11.805 24.25 8.625 1 69.94 79 ASP A O 1
ATOM 630 N N . GLU A 1 80 ? 10.367 24.5 7.465 1 50.62 80 GLU A N 1
ATOM 631 C CA . GLU A 1 80 ? 11.453 24.609 6.5 1 50.62 80 GLU A CA 1
ATOM 632 C C . GLU A 1 80 ? 11.953 26.047 6.398 1 50.62 80 GLU A C 1
ATOM 634 O O . GLU A 1 80 ? 11.164 26.984 6.449 1 50.62 80 GLU A O 1
ATOM 639 N N . MET B 1 1 ? 6.609 -23.062 -1.621 1 52.38 1 MET B N 1
ATOM 640 C CA . MET B 1 1 ? 6.793 -21.719 -2.166 1 52.38 1 MET B CA 1
ATOM 641 C C . MET B 1 1 ? 7.754 -21.75 -3.348 1 52.38 1 MET B C 1
ATOM 643 O O . MET B 1 1 ? 8.875 -22.234 -3.232 1 52.38 1 MET B O 1
ATOM 647 N N . GLN B 1 2 ? 7.316 -21.656 -4.527 1 64.75 2 GLN B N 1
ATOM 648 C CA . GLN B 1 2 ? 8.18 -21.891 -5.68 1 64.75 2 GLN B CA 1
ATOM 649 C C . GLN B 1 2 ? 9.102 -20.703 -5.93 1 64.75 2 GLN B C 1
ATOM 651 O O . GLN B 1 2 ? 10.25 -20.875 -6.328 1 64.75 2 GLN B O 1
ATOM 656 N N . ASN B 1 3 ? 8.391 -19.406 -5.723 1 84.44 3 ASN B N 1
ATOM 657 C CA . ASN B 1 3 ? 9.172 -18.188 -5.953 1 84.44 3 ASN B CA 1
ATOM 658 C C . ASN B 1 3 ? 9.125 -17.266 -4.746 1 84.44 3 ASN B C 1
ATOM 660 O O . ASN B 1 3 ? 8.047 -16.828 -4.34 1 84.44 3 ASN B O 1
ATOM 664 N N . PRO B 1 4 ? 10.336 -17.141 -4.176 1 91.44 4 PRO B N 1
ATOM 665 C CA . PRO B 1 4 ? 10.375 -16.281 -2.988 1 91.44 4 PRO B CA 1
ATOM 666 C C . PRO B 1 4 ? 9.672 -14.945 -3.205 1 91.44 4 PRO B C 1
ATOM 668 O O . PRO B 1 4 ? 9.156 -14.352 -2.254 1 91.44 4 PRO B O 1
ATOM 671 N N . THR B 1 5 ? 9.664 -14.469 -4.414 1 96.12 5 THR B N 1
ATOM 672 C CA . THR B 1 5 ? 9.016 -13.203 -4.746 1 96.12 5 THR B CA 1
ATOM 673 C C . THR B 1 5 ? 7.508 -13.297 -4.551 1 96.12 5 THR B C 1
ATOM 675 O O . THR B 1 5 ? 6.859 -12.305 -4.219 1 96.12 5 THR B O 1
ATOM 678 N N . ASP B 1 6 ? 6.996 -14.523 -4.738 1 96 6 ASP B N 1
ATOM 679 C CA . ASP B 1 6 ? 5.559 -14.719 -4.59 1 96 6 ASP B CA 1
ATOM 680 C C . ASP B 1 6 ? 5.102 -14.391 -3.174 1 96 6 ASP B C 1
ATOM 682 O O . ASP B 1 6 ? 4.109 -13.68 -2.986 1 96 6 ASP B O 1
ATOM 686 N N . GLU B 1 7 ? 5.789 -14.891 -2.258 1 95.38 7 GLU B N 1
ATOM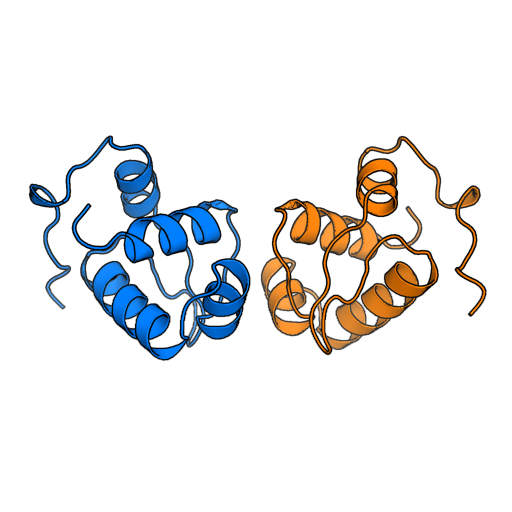 687 C CA . GLU B 1 7 ? 5.422 -14.664 -0.863 1 95.38 7 GLU B CA 1
ATOM 688 C C . GLU B 1 7 ? 5.527 -13.188 -0.499 1 95.38 7 GLU B C 1
ATOM 690 O O . GLU B 1 7 ? 4.668 -12.656 0.206 1 95.38 7 GLU B O 1
ATOM 695 N N . ARG B 1 8 ? 6.578 -12.539 -1.018 1 97.56 8 ARG B N 1
ATOM 696 C CA . ARG B 1 8 ? 6.762 -11.125 -0.727 1 97.56 8 ARG B CA 1
ATOM 697 C C . ARG B 1 8 ? 5.637 -10.289 -1.326 1 97.56 8 ARG B C 1
ATOM 699 O O . ARG B 1 8 ? 5.145 -9.352 -0.692 1 97.56 8 ARG B O 1
ATOM 706 N N . ILE B 1 9 ? 5.27 -10.633 -2.539 1 98.5 9 ILE B N 1
ATOM 707 C CA . ILE B 1 9 ? 4.164 -9.945 -3.201 1 98.5 9 ILE B CA 1
ATOM 708 C C . ILE B 1 9 ? 2.879 -10.141 -2.396 1 98.5 9 ILE B C 1
ATOM 710 O O . ILE B 1 9 ? 2.176 -9.172 -2.096 1 98.5 9 ILE B O 1
ATOM 714 N N . LEU B 1 10 ? 2.607 -11.391 -2.006 1 98.25 10 LEU B N 1
ATOM 715 C CA . LEU B 1 10 ? 1.372 -11.703 -1.295 1 98.25 10 LEU B CA 1
ATOM 716 C C . LEU B 1 10 ? 1.362 -11.055 0.085 1 98.25 10 LEU B C 1
ATOM 718 O O . LEU B 1 10 ? 0.318 -10.594 0.553 1 98.25 10 LEU B O 1
ATOM 722 N N . GLU B 1 11 ? 2.531 -11.055 0.747 1 98.19 11 GLU B N 1
ATOM 723 C CA . GLU B 1 11 ? 2.639 -10.367 2.029 1 98.19 11 GLU B CA 1
ATOM 724 C C . GLU B 1 11 ? 2.311 -8.883 1.889 1 98.19 11 GLU B C 1
ATOM 726 O O . GLU B 1 11 ? 1.603 -8.312 2.723 1 98.19 11 GLU B O 1
ATOM 731 N N . THR B 1 12 ? 2.85 -8.258 0.893 1 98.62 12 THR B N 1
ATOM 732 C CA . THR B 1 12 ? 2.619 -6.84 0.627 1 98.62 12 THR B CA 1
ATOM 733 C C . THR B 1 12 ? 1.14 -6.57 0.375 1 98.62 12 THR B C 1
ATOM 735 O O . THR B 1 12 ? 0.577 -5.613 0.91 1 98.62 12 THR B O 1
ATOM 738 N N . LEU B 1 13 ? 0.519 -7.438 -0.35 1 98.81 13 LEU B N 1
ATOM 739 C CA . LEU B 1 13 ? -0.898 -7.285 -0.663 1 98.81 13 LEU B CA 1
ATOM 740 C C . LEU B 1 13 ? -1.763 -7.66 0.537 1 98.81 13 LEU B C 1
ATOM 742 O O . LEU B 1 13 ? -2.926 -7.258 0.618 1 98.81 13 LEU B O 1
ATOM 746 N N . ASN B 1 14 ? -1.195 -8.43 1.479 1 98.25 14 ASN B N 1
ATOM 747 C CA . ASN B 1 14 ? -1.955 -8.891 2.639 1 98.25 14 ASN B CA 1
ATOM 748 C C . ASN B 1 14 ? -2.209 -7.75 3.625 1 98.25 14 ASN B C 1
ATOM 750 O O . ASN B 1 14 ? -2.852 -7.949 4.656 1 98.25 14 ASN B O 1
ATOM 754 N N . THR B 1 15 ? -1.792 -6.543 3.332 1 97.69 15 THR B N 1
ATOM 755 C CA . THR B 1 15 ? -2.148 -5.336 4.07 1 97.69 15 THR B CA 1
ATOM 756 C C . THR B 1 15 ? -3.617 -4.98 3.85 1 97.69 15 THR B C 1
ATOM 758 O O . THR B 1 15 ? -4.188 -4.18 4.594 1 97.69 15 THR B O 1
ATOM 761 N N . GLY B 1 16 ? -4.172 -5.5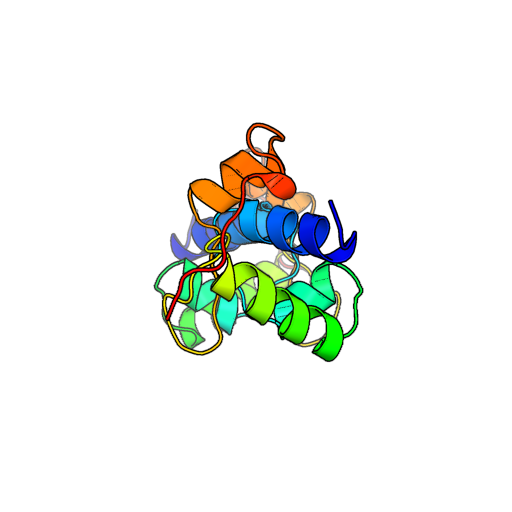 2.795 1 97.25 16 GLY B N 1
ATOM 762 C CA . GLY B 1 16 ? -5.551 -5.211 2.447 1 97.25 16 GLY B CA 1
ATOM 763 C C . GLY B 1 16 ? -5.688 -4.137 1.384 1 97.25 16 GLY B C 1
ATOM 764 O O . GLY B 1 16 ? -6.797 -3.826 0.944 1 97.25 16 GLY B O 1
ATOM 765 N N . LEU B 1 17 ? -4.629 -3.613 0.983 1 98.44 17 LEU B N 1
ATOM 766 C CA . LEU B 1 17 ? -4.641 -2.541 -0.006 1 98.44 17 LEU B CA 1
ATOM 767 C C . LEU B 1 17 ? -4.641 -3.107 -1.422 1 98.44 17 LEU B C 1
ATOM 769 O O . LEU B 1 17 ? -4.188 -4.234 -1.645 1 98.44 17 LEU B O 1
ATOM 773 N N . GLU B 1 18 ? -5.203 -2.344 -2.359 1 98.69 18 GLU B N 1
ATOM 774 C CA . GLU B 1 18 ? -5.004 -2.562 -3.789 1 98.69 18 GLU B CA 1
ATOM 775 C C . GLU B 1 18 ? -3.752 -1.85 -4.289 1 98.69 18 GLU B C 1
ATOM 777 O O . GLU B 1 18 ? -3.617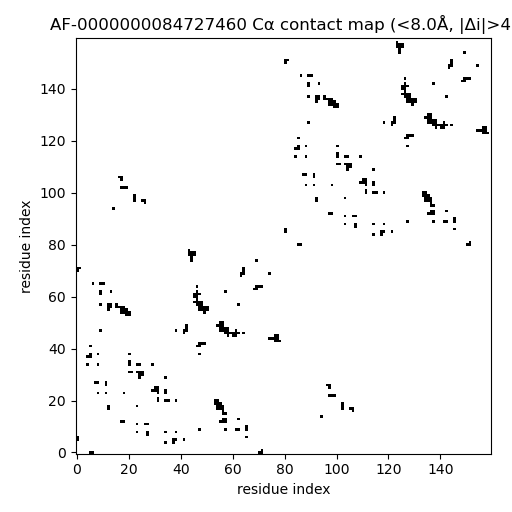 -0.635 -4.129 1 98.69 18 GLU B O 1
ATOM 782 N N . LEU B 1 19 ? -2.896 -2.607 -4.863 1 98.81 19 LEU B N 1
ATOM 783 C CA . LEU B 1 19 ? -1.604 -2.037 -5.223 1 98.81 19 LEU B CA 1
ATOM 784 C C . LEU B 1 19 ? -1.222 -2.416 -6.652 1 98.81 19 LEU B C 1
ATOM 786 O O . LEU B 1 19 ? -1.563 -3.502 -7.121 1 98.81 19 LEU B O 1
ATOM 790 N N . GLY B 1 20 ? -0.498 -1.521 -7.363 1 98.62 20 GLY B N 1
ATOM 791 C CA . GLY B 1 20 ? 0.062 -1.836 -8.672 1 98.62 20 GLY B CA 1
ATOM 792 C C . GLY B 1 20 ? 1.466 -2.408 -8.594 1 98.62 20 GLY B C 1
ATOM 793 O O . GLY B 1 20 ? 2.121 -2.324 -7.555 1 98.62 20 GLY B O 1
ATOM 794 N N . PRO B 1 21 ? 1.952 -2.902 -9.75 1 98.75 21 PRO B N 1
ATOM 795 C CA . PRO B 1 21 ? 3.26 -3.561 -9.773 1 98.75 21 PRO B CA 1
ATOM 796 C C . PRO B 1 21 ? 4.402 -2.617 -9.406 1 98.75 21 PRO B C 1
ATOM 798 O O . PRO B 1 21 ? 5.375 -3.035 -8.766 1 98.75 21 PRO B O 1
ATOM 801 N N . THR B 1 22 ? 4.293 -1.35 -9.789 1 98.38 22 THR B N 1
ATOM 802 C CA . THR B 1 22 ? 5.344 -0.383 -9.484 1 98.38 22 THR B CA 1
ATOM 803 C C . THR B 1 22 ? 5.461 -0.164 -7.98 1 98.38 22 THR B C 1
ATOM 805 O O . THR B 1 22 ? 6.562 -0.191 -7.43 1 98.38 22 THR B O 1
ATOM 808 N N . THR B 1 23 ? 4.344 0.018 -7.387 1 98.62 23 THR B N 1
ATOM 809 C CA . THR B 1 23 ? 4.305 0.238 -5.945 1 98.62 23 THR B CA 1
ATOM 810 C C . THR B 1 23 ? 4.797 -0.999 -5.199 1 98.62 23 THR B C 1
ATOM 812 O O . THR B 1 23 ? 5.562 -0.888 -4.238 1 98.62 23 THR B O 1
ATOM 815 N N . ILE B 1 24 ? 4.363 -2.166 -5.621 1 98.75 24 ILE B N 1
ATOM 816 C CA . ILE B 1 24 ? 4.781 -3.406 -4.977 1 98.75 24 ILE B CA 1
ATOM 817 C C . ILE B 1 24 ? 6.293 -3.582 -5.129 1 98.75 24 ILE B C 1
ATOM 819 O O . ILE B 1 24 ? 6.992 -3.855 -4.148 1 98.75 24 ILE B O 1
ATOM 823 N N . SER B 1 25 ? 6.797 -3.408 -6.359 1 98.69 25 SER B N 1
ATOM 824 C CA . SER B 1 25 ? 8.219 -3.568 -6.648 1 98.69 25 SER B CA 1
ATOM 825 C C . SER B 1 25 ? 9.07 -2.689 -5.742 1 98.69 25 SER B C 1
ATOM 827 O O . SER B 1 25 ? 10.062 -3.152 -5.172 1 98.69 25 SER B O 1
ATOM 829 N N . LYS B 1 26 ? 8.672 -1.456 -5.574 1 97.81 26 LYS B N 1
ATOM 830 C CA . LYS B 1 26 ? 9.391 -0.509 -4.73 1 97.81 26 LYS B CA 1
ATOM 831 C C . LYS B 1 26 ? 9.43 -0.989 -3.281 1 97.81 26 LYS B C 1
ATOM 833 O O . LYS B 1 26 ? 10.477 -0.918 -2.629 1 97.81 26 LYS B O 1
ATOM 838 N N . ASN B 1 27 ? 8.375 -1.54 -2.826 1 98.31 27 ASN B N 1
ATOM 839 C CA . ASN B 1 27 ? 8.242 -1.857 -1.407 1 98.31 27 ASN B CA 1
ATOM 840 C C . ASN B 1 27 ? 8.93 -3.178 -1.062 1 98.31 27 ASN B C 1
ATOM 842 O O . ASN B 1 27 ? 9.227 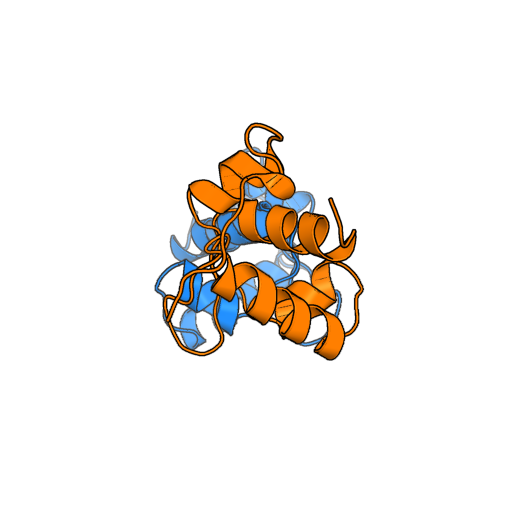-3.441 0.105 1 98.31 27 ASN B O 1
ATOM 846 N N . ILE B 1 28 ? 9.219 -3.982 -2.045 1 98.06 28 ILE B N 1
ATOM 847 C CA . ILE B 1 28 ? 9.875 -5.246 -1.731 1 98.06 28 ILE B CA 1
ATOM 848 C C . ILE B 1 28 ? 11.266 -5.277 -2.373 1 98.06 28 ILE B C 1
ATOM 850 O O . ILE B 1 28 ? 11.938 -6.309 -2.357 1 98.06 28 ILE B O 1
ATOM 854 N N . ASP B 1 29 ? 11.641 -4.156 -2.936 1 96.38 29 ASP B N 1
ATOM 855 C CA . ASP B 1 29 ? 12.961 -3.963 -3.537 1 96.38 29 ASP B CA 1
ATOM 856 C C . ASP B 1 29 ? 13.25 -5.043 -4.578 1 96.38 29 ASP B C 1
ATOM 858 O O . ASP B 1 29 ? 14.273 -5.73 -4.5 1 96.38 29 ASP B O 1
ATOM 862 N N . LYS B 1 30 ? 12.336 -5.262 -5.523 1 97.38 30 LYS B N 1
ATOM 863 C CA . LYS B 1 30 ? 12.445 -6.156 -6.672 1 97.38 30 LYS B CA 1
ATOM 864 C C . LYS B 1 30 ? 12.141 -5.414 -7.973 1 97.38 30 LYS B C 1
ATOM 866 O O . LYS B 1 30 ? 11.43 -4.406 -7.965 1 97.38 30 LYS B O 1
ATOM 871 N N . HIS B 1 31 ? 12.68 -5.91 -9.047 1 97.75 31 HIS B N 1
ATOM 872 C CA . HIS B 1 31 ? 12.438 -5.309 -10.352 1 97.75 31 HIS B CA 1
ATOM 873 C C . HIS B 1 31 ? 10.969 -5.418 -10.75 1 97.75 31 HIS B C 1
ATOM 875 O O . HIS B 1 31 ? 10.359 -6.477 -10.594 1 97.75 31 HIS B O 1
ATOM 881 N N . ARG B 1 32 ? 10.461 -4.328 -11.32 1 98.12 32 ARG B N 1
ATOM 882 C CA . ARG B 1 32 ? 9.047 -4.242 -11.688 1 98.12 32 ARG B CA 1
ATOM 883 C C . ARG B 1 32 ? 8.68 -5.324 -12.695 1 98.12 32 ARG B C 1
ATOM 885 O O . ARG B 1 32 ? 7.57 -5.863 -12.656 1 98.12 32 ARG B O 1
ATOM 892 N N . VAL B 1 33 ? 9.539 -5.648 -13.578 1 98.44 33 VAL B N 1
ATOM 893 C CA . VAL B 1 33 ? 9.25 -6.664 -14.586 1 98.44 33 VAL B CA 1
ATOM 894 C C . VAL B 1 33 ? 9.023 -8.016 -13.914 1 98.44 33 VAL B C 1
ATOM 896 O O . VAL B 1 33 ? 8.094 -8.742 -14.266 1 98.44 33 VAL B O 1
ATOM 899 N N . THR B 1 34 ? 9.93 -8.359 -12.953 1 97.56 34 THR B N 1
ATOM 900 C CA . THR B 1 34 ? 9.797 -9.602 -12.195 1 97.56 34 THR B CA 1
ATOM 901 C C . THR B 1 34 ? 8.477 -9.625 -11.43 1 97.56 34 THR B C 1
ATOM 903 O O . THR B 1 34 ? 7.742 -10.617 -11.484 1 97.56 34 THR B O 1
ATOM 906 N N . VAL B 1 35 ? 8.148 -8.531 -10.82 1 98.5 35 VAL B N 1
ATOM 907 C CA . VAL B 1 35 ? 6.922 -8.422 -10.039 1 98.5 35 VAL B CA 1
ATOM 908 C C . VAL B 1 35 ? 5.711 -8.57 -10.961 1 98.5 35 VAL B C 1
ATOM 910 O O . VAL B 1 35 ? 4.762 -9.289 -10.641 1 98.5 35 VAL B O 1
ATOM 913 N N . SER B 1 36 ? 5.715 -7.902 -12.055 1 98.5 36 SER B N 1
ATOM 914 C CA . SER B 1 36 ? 4.602 -7.973 -13 1 98.5 36 SER B CA 1
ATOM 915 C C . SER B 1 36 ? 4.379 -9.398 -13.484 1 98.5 36 SER B C 1
ATOM 917 O O . SER B 1 36 ? 3.242 -9.875 -13.531 1 98.5 36 SER B O 1
ATOM 919 N N . ARG B 1 37 ? 5.438 -10.031 -13.805 1 97.69 37 ARG B N 1
ATOM 920 C CA . ARG B 1 37 ? 5.348 -11.414 -14.266 1 97.69 37 ARG B CA 1
ATOM 921 C C . ARG B 1 37 ? 4.754 -12.312 -13.18 1 97.69 37 ARG B C 1
ATOM 923 O O . ARG B 1 37 ? 3.889 -13.141 -13.469 1 97.69 37 ARG B O 1
ATOM 930 N N . ARG B 1 38 ? 5.285 -12.141 -11.977 1 97.69 38 ARG B N 1
ATOM 931 C CA . ARG B 1 38 ? 4.812 -13 -10.891 1 97.69 38 ARG B CA 1
ATOM 932 C C . ARG B 1 38 ? 3.359 -12.688 -10.539 1 97.69 38 ARG B C 1
ATOM 934 O O . ARG B 1 38 ? 2.598 -13.586 -10.172 1 97.69 38 ARG B O 1
ATOM 941 N N . LEU B 1 39 ? 2.984 -11.438 -10.664 1 98.31 39 LEU B N 1
ATOM 942 C CA . LEU B 1 39 ? 1.584 -11.086 -10.453 1 98.31 39 LEU B CA 1
ATOM 943 C C . LEU B 1 39 ? 0.687 -11.781 -11.469 1 98.31 39 LEU B C 1
ATOM 945 O O . LEU B 1 39 ? -0.427 -12.195 -11.141 1 98.31 39 LEU B O 1
ATOM 949 N N . ASP B 1 40 ? 1.112 -11.867 -12.711 1 97.06 40 ASP B N 1
ATOM 950 C CA . ASP B 1 40 ? 0.355 -12.586 -13.727 1 97.06 40 ASP B CA 1
ATOM 951 C C . ASP B 1 40 ? 0.167 -14.047 -13.344 1 97.06 40 ASP B C 1
ATOM 953 O O . ASP B 1 40 ? -0.927 -14.602 -13.484 1 97.06 40 ASP B O 1
ATOM 957 N N . VAL B 1 41 ? 1.193 -14.688 -12.898 1 96.56 41 VAL B N 1
ATOM 958 C CA . VAL B 1 41 ? 1.144 -16.078 -12.484 1 96.56 41 VAL B CA 1
ATOM 959 C C . VAL B 1 41 ? 0.207 -16.234 -11.289 1 96.56 41 VAL B C 1
ATOM 961 O O . VAL B 1 41 ? -0.66 -17.109 -11.273 1 96.56 41 VAL B O 1
ATOM 964 N N . LEU B 1 42 ? 0.385 -15.383 -10.266 1 97.31 42 LEU B N 1
ATOM 965 C CA . LEU B 1 42 ? -0.456 -15.422 -9.07 1 97.31 42 LEU B CA 1
ATOM 966 C C . LEU B 1 42 ? -1.924 -15.227 -9.438 1 97.31 42 LEU B C 1
ATOM 968 O O . LEU B 1 42 ? -2.805 -15.836 -8.828 1 97.31 42 LEU B O 1
ATOM 972 N N . PHE B 1 43 ? -2.162 -14.281 -10.375 1 97.88 43 PHE B N 1
ATOM 973 C CA . PHE B 1 43 ? -3.518 -14.031 -10.852 1 97.88 43 PHE B CA 1
ATOM 974 C C . PHE B 1 43 ? -4.098 -15.281 -11.508 1 97.88 43 PHE B C 1
ATOM 976 O O . PHE B 1 43 ? -5.246 -15.641 -11.258 1 97.88 43 PHE B O 1
ATOM 983 N N . GLN B 1 44 ? -3.328 -15.93 -12.352 1 96.31 44 GLN B N 1
ATOM 984 C CA . GLN B 1 44 ? -3.764 -17.141 -13.047 1 96.31 44 GLN B CA 1
ATOM 985 C C . GLN B 1 44 ? -4.141 -18.234 -12.062 1 96.31 44 GLN B C 1
ATOM 987 O O . GLN B 1 44 ? -5.059 -19.016 -12.328 1 96.31 44 GLN B O 1
ATOM 992 N N . TYR B 1 45 ? -3.455 -18.234 -10.914 1 95.69 45 TYR B N 1
ATOM 993 C CA . TYR B 1 45 ? -3.705 -19.266 -9.922 1 95.69 45 TYR B CA 1
ATOM 994 C C . TYR B 1 45 ? -4.75 -18.812 -8.906 1 95.69 45 TYR B C 1
ATOM 996 O O . TYR B 1 45 ? -5.039 -19.531 -7.941 1 95.69 45 TYR B O 1
ATOM 1004 N N . GLY B 1 46 ? -5.234 -17.625 -9.078 1 96.75 46 GLY B N 1
ATOM 1005 C CA . GLY B 1 46 ? -6.344 -17.156 -8.266 1 96.75 46 GLY B CA 1
ATOM 1006 C C . GLY B 1 46 ? -5.91 -16.625 -6.914 1 96.75 46 GLY B C 1
ATOM 1007 O O . GLY B 1 46 ? -6.738 -16.406 -6.027 1 96.75 46 GLY B O 1
ATOM 1008 N N . LEU B 1 47 ? -4.637 -16.453 -6.723 1 97.38 47 LEU B N 1
ATOM 1009 C CA . LEU B 1 47 ? -4.125 -15.992 -5.438 1 97.38 47 LEU B CA 1
ATOM 1010 C C . LEU B 1 47 ? -4.266 -14.477 -5.301 1 97.38 47 LEU B C 1
ATOM 1012 O O . LEU B 1 47 ? -4.25 -13.945 -4.191 1 97.38 47 LEU B O 1
ATOM 1016 N N . VAL B 1 48 ? -4.363 -13.766 -6.43 1 98.5 48 VAL B N 1
ATOM 1017 C CA . VAL B 1 48 ? -4.684 -12.344 -6.469 1 98.5 48 VAL B CA 1
ATOM 1018 C C . VAL B 1 48 ? -5.754 -12.078 -7.523 1 98.5 48 VAL B C 1
ATOM 1020 O O . VAL B 1 48 ? -6.016 -12.938 -8.375 1 98.5 48 VAL B O 1
ATOM 1023 N N . GLU B 1 49 ? -6.414 -11.008 -7.395 1 98.44 49 GLU B N 1
ATOM 1024 C CA . GLU B 1 49 ? -7.367 -10.555 -8.406 1 98.44 49 GLU B CA 1
ATOM 1025 C C . GLU B 1 49 ? -7.062 -9.125 -8.852 1 98.44 49 GLU B C 1
ATOM 1027 O O . GLU B 1 49 ? -6.246 -8.438 -8.234 1 98.44 49 GLU B O 1
ATOM 1032 N N . ARG B 1 50 ? -7.633 -8.719 -9.945 1 97.88 50 ARG B N 1
ATOM 1033 C CA . ARG B 1 50 ? -7.465 -7.406 -10.555 1 97.88 50 ARG B CA 1
ATOM 1034 C C . ARG B 1 50 ? -8.766 -6.613 -10.523 1 97.88 50 ARG B C 1
ATOM 1036 O O . ARG B 1 50 ? -9.492 -6.559 -11.516 1 97.88 50 ARG B O 1
ATOM 1043 N N . PRO B 1 51 ? -9.094 -5.922 -9.406 1 97.44 51 PRO B N 1
ATOM 1044 C CA . PRO B 1 51 ? -10.328 -5.145 -9.367 1 97.44 51 PRO B CA 1
ATOM 1045 C C . PRO B 1 51 ? -10.414 -4.113 -10.492 1 97.44 51 PRO B C 1
ATOM 1047 O O . PRO B 1 51 ? -11.508 -3.764 -10.93 1 97.44 51 PRO B O 1
ATOM 1050 N N . GLU B 1 52 ? -9.297 -3.645 -10.945 1 95.38 52 GLU B N 1
ATOM 1051 C CA . GLU B 1 52 ? -9.156 -2.75 -12.094 1 95.38 52 GLU B CA 1
ATOM 1052 C C . GLU B 1 52 ? -7.797 -2.926 -12.766 1 95.38 52 GLU B C 1
ATOM 1054 O O . GLU B 1 52 ? -6.875 -3.5 -12.18 1 95.38 52 GLU B O 1
ATOM 1059 N N . GLU B 1 53 ? -7.773 -2.441 -13.938 1 95.44 53 GLU B N 1
ATOM 1060 C CA . GLU B 1 53 ? -6.516 -2.564 -14.672 1 95.44 53 GLU B CA 1
ATOM 1061 C C . GLU B 1 53 ? -5.363 -1.92 -13.906 1 95.44 53 GLU B C 1
ATOM 1063 O O . GLU B 1 53 ? -5.488 -0.794 -13.422 1 95.44 53 GLU B O 1
ATOM 1068 N N . GLY B 1 54 ? -4.355 -2.68 -13.703 1 96.81 54 GLY B N 1
ATOM 1069 C CA . GLY B 1 54 ? -3.135 -2.143 -13.125 1 96.81 54 GLY B CA 1
ATOM 1070 C C . GLY B 1 54 ? -3.104 -2.236 -11.609 1 96.81 54 GLY B C 1
ATOM 1071 O O . GLY B 1 54 ? -2.119 -1.848 -10.977 1 96.81 54 GLY B O 1
ATOM 1072 N N . TYR B 1 55 ? -4.176 -2.768 -11.016 1 98.44 55 TYR B N 1
ATOM 1073 C CA . TYR B 1 55 ? -4.215 -2.928 -9.57 1 98.44 55 TYR B CA 1
ATOM 1074 C C . TYR B 1 55 ? -4.555 -4.363 -9.188 1 98.44 55 TYR B C 1
ATOM 1076 O O . TYR B 1 55 ? -5.293 -5.043 -9.898 1 98.44 55 TYR B O 1
ATOM 1084 N N . TYR B 1 56 ? -3.986 -4.754 -8.062 1 98.88 56 TYR B N 1
ATOM 1085 C CA . TYR B 1 56 ? -4.152 -6.121 -7.574 1 98.88 56 TYR B CA 1
ATOM 1086 C C . TYR B 1 56 ? -4.512 -6.133 -6.094 1 98.88 56 TYR B C 1
ATOM 1088 O O . TYR B 1 56 ? -4.07 -5.27 -5.336 1 98.88 56 TYR B O 1
ATOM 1096 N N . GLU B 1 57 ? -5.262 -7.035 -5.711 1 98.75 57 GLU B N 1
ATOM 1097 C CA . GLU B 1 57 ? -5.551 -7.328 -4.309 1 98.75 57 GLU B CA 1
ATOM 1098 C C . GLU B 1 57 ? -5.453 -8.82 -4.023 1 98.75 57 GLU B C 1
ATOM 1100 O O . GLU B 1 57 ? -5.652 -9.648 -4.918 1 98.75 57 GLU B O 1
ATOM 1105 N N . ILE B 1 58 ? -5.082 -9.195 -2.863 1 98.69 58 ILE B N 1
ATOM 1106 C CA . ILE B 1 58 ? -4.965 -10.602 -2.492 1 98.69 58 ILE B CA 1
ATOM 1107 C C . ILE B 1 58 ? -6.355 -11.211 -2.338 1 98.69 58 ILE B C 1
ATOM 1109 O O . ILE B 1 58 ? -7.285 -10.547 -1.871 1 98.69 58 ILE B O 1
ATOM 1113 N N . THR B 1 59 ? -6.5 -12.469 -2.805 1 98.38 59 THR B N 1
ATOM 1114 C CA . THR B 1 59 ? -7.75 -13.203 -2.627 1 98.38 59 THR B CA 1
ATOM 1115 C C . THR B 1 59 ? -7.742 -13.977 -1.312 1 98.38 59 THR B C 1
ATOM 1117 O O . THR B 1 59 ? -6.711 -14.062 -0.641 1 98.38 59 THR B O 1
ATOM 1120 N N . ASP B 1 60 ? -8.977 -14.516 -0.939 1 97.88 60 ASP B N 1
ATOM 1121 C CA . ASP B 1 60 ? -9.031 -15.406 0.213 1 97.88 60 ASP B CA 1
ATOM 1122 C C . ASP B 1 60 ? -8.07 -16.578 0.045 1 97.88 60 ASP B C 1
ATOM 1124 O O . ASP B 1 60 ? -7.395 -16.984 0.997 1 97.88 60 ASP B O 1
ATOM 1128 N N . LEU B 1 61 ? -8.016 -17.109 -1.13 1 96.94 61 LEU B N 1
ATOM 1129 C CA . LEU B 1 61 ? -7.109 -18.219 -1.445 1 96.94 61 LEU B CA 1
ATOM 1130 C C . LEU B 1 61 ? -5.656 -17.797 -1.262 1 96.94 61 LEU B C 1
ATOM 1132 O O . LEU B 1 61 ? -4.852 -18.547 -0.708 1 96.94 61 LEU B O 1
ATOM 1136 N N . GLY B 1 62 ? -5.371 -16.609 -1.748 1 97.75 62 GLY B N 1
ATOM 1137 C CA . GLY B 1 62 ? -4.031 -16.062 -1.567 1 97.75 62 GLY B CA 1
ATOM 1138 C C . GLY B 1 62 ? -3.631 -15.938 -0.11 1 97.75 62 GLY B C 1
ATOM 1139 O O . GLY B 1 62 ? -2.482 -16.203 0.248 1 97.75 62 GLY B O 1
ATOM 1140 N N . GLU B 1 63 ? -4.586 -15.5 0.729 1 97.88 63 GLU B N 1
ATOM 1141 C CA . GLU B 1 63 ? -4.328 -15.383 2.16 1 97.88 63 GLU B CA 1
ATOM 1142 C C . GLU B 1 63 ? -4.059 -16.75 2.781 1 97.88 63 GLU B C 1
ATOM 1144 O O . GLU B 1 63 ? -3.16 -16.906 3.613 1 97.88 63 GLU B O 1
ATOM 1149 N N . GLN B 1 64 ? -4.879 -17.766 2.432 1 97 64 GLN B N 1
ATOM 1150 C CA . GLN B 1 64 ? -4.695 -19.125 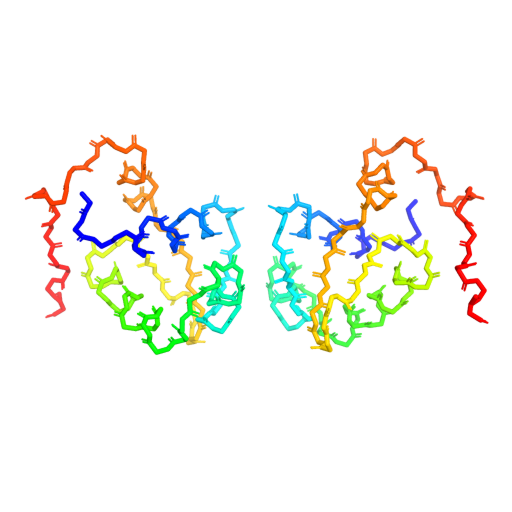2.934 1 97 64 GLN B CA 1
ATOM 1151 C C . GLN B 1 64 ? -3.342 -19.688 2.512 1 97 64 GLN B C 1
ATOM 1153 O O . GLN B 1 64 ? -2.658 -20.344 3.305 1 97 64 GLN B O 1
ATOM 1158 N N . TYR B 1 65 ? -3.029 -19.375 1.276 1 96.25 65 TYR B N 1
ATOM 1159 C CA . TYR B 1 65 ? -1.743 -19.812 0.747 1 96.25 65 TYR B CA 1
ATOM 1160 C C . TYR B 1 65 ? -0.592 -19.203 1.537 1 96.25 65 TYR B C 1
ATOM 1162 O O . TYR B 1 65 ? 0.342 -19.922 1.93 1 96.25 65 TYR B O 1
ATOM 1170 N N . LEU B 1 66 ? -0.692 -17.938 1.749 1 95.12 66 LEU B N 1
ATOM 1171 C CA . LEU B 1 66 ? 0.334 -17.234 2.502 1 95.12 66 LEU B CA 1
ATOM 1172 C C . LEU B 1 66 ? 0.461 -17.797 3.914 1 95.12 66 LEU B C 1
ATOM 1174 O O . LEU B 1 66 ? 1.564 -17.875 4.457 1 95.12 66 LEU B O 1
ATOM 1178 N N . ALA B 1 67 ? -0.616 -18.188 4.488 1 95.31 67 ALA B N 1
ATOM 1179 C CA . ALA B 1 67 ? -0.659 -18.688 5.859 1 95.31 67 ALA B CA 1
ATOM 1180 C C . ALA B 1 67 ? -0.16 -20.125 5.93 1 95.31 67 ALA B C 1
ATOM 1182 O O . ALA B 1 67 ? -0.019 -20.688 7.02 1 95.31 67 ALA B O 1
ATOM 1183 N N . GLY B 1 68 ? 0.066 -20.703 4.793 1 93.5 68 GLY B N 1
ATOM 1184 C CA . GLY B 1 68 ? 0.537 -22.078 4.754 1 93.5 68 GLY B CA 1
ATOM 1185 C C . GLY B 1 68 ? -0.58 -23.094 4.891 1 93.5 68 GLY B C 1
ATOM 1186 O O . GLY B 1 68 ? -0.327 -24.266 5.164 1 93.5 68 GLY B O 1
ATOM 1187 N N . GLU B 1 69 ? -1.801 -22.625 4.766 1 94.94 69 GLU B N 1
ATOM 1188 C CA . GLU B 1 69 ? -2.965 -23.5 4.883 1 94.94 69 GLU B CA 1
ATOM 1189 C C . GLU B 1 69 ? -3.193 -24.297 3.604 1 94.94 69 GLU B C 1
ATOM 1191 O O . GLU B 1 69 ? -3.904 -25.312 3.611 1 94.94 69 GLU B O 1
ATOM 1196 N N . ILE B 1 70 ? -2.713 -23.781 2.486 1 89.31 70 ILE B N 1
ATOM 1197 C CA . ILE B 1 70 ? -2.771 -24.453 1.192 1 89.31 70 ILE B CA 1
ATOM 1198 C C . ILE B 1 70 ? -1.375 -24.516 0.578 1 89.31 70 ILE B C 1
ATOM 1200 O O . ILE B 1 70 ? -0.62 -23.547 0.64 1 89.31 70 ILE B O 1
ATOM 1204 N N . ASP B 1 71 ? -1.067 -25.625 -0.042 1 85.38 71 ASP B N 1
ATOM 1205 C CA . ASP B 1 71 ? 0.255 -25.797 -0.638 1 85.38 71 ASP B CA 1
ATOM 1206 C C . ASP B 1 71 ? 0.213 -25.531 -2.143 1 85.38 71 ASP B C 1
ATOM 1208 O O . ASP B 1 71 ? -0.839 -25.672 -2.771 1 85.38 71 ASP B O 1
ATOM 1212 N N . ALA B 1 72 ? 1.316 -25.172 -2.715 1 84.56 72 ALA B N 1
ATOM 1213 C CA . ALA B 1 72 ? 1.431 -24.859 -4.137 1 84.56 72 ALA B CA 1
ATOM 1214 C C . ALA B 1 72 ? 0.918 -26.016 -4.992 1 84.56 72 ALA B C 1
ATOM 1216 O O . ALA B 1 72 ? 0.334 -25.797 -6.059 1 84.56 72 ALA B O 1
ATOM 1217 N N . GLY B 1 73 ? 1.217 -27.188 -4.469 1 86.19 73 GLY B N 1
ATOM 1218 C CA . GLY B 1 73 ? 0.819 -28.375 -5.199 1 86.19 73 GLY B CA 1
ATOM 1219 C C . GLY B 1 73 ? -0.686 -28.547 -5.289 1 86.19 73 GLY B C 1
ATOM 1220 O O . GLY B 1 73 ? -1.181 -29.328 -6.109 1 86.19 73 GLY B O 1
ATOM 1221 N N . GLU B 1 74 ? -1.406 -27.891 -4.449 1 89.12 74 GLU B N 1
ATOM 1222 C CA . GLU B 1 74 ? -2.863 -27.984 -4.402 1 89.12 74 GLU B CA 1
ATOM 1223 C C . GLU B 1 74 ? -3.514 -26.938 -5.312 1 89.12 74 GLU B C 1
ATOM 1225 O O . GLU B 1 74 ? -4.715 -27.016 -5.586 1 89.12 74 GLU B O 1
ATOM 1230 N N . LEU B 1 75 ? -2.689 -26.062 -5.727 1 89 75 LEU B N 1
ATOM 1231 C CA . LEU B 1 75 ? -3.213 -24.969 -6.535 1 89 75 LEU B CA 1
ATOM 1232 C C . LEU B 1 75 ? -3.361 -25.391 -7.992 1 89 75 LEU B C 1
ATOM 1234 O O . LEU B 1 75 ? -2.539 -26.156 -8.508 1 89 75 LEU B O 1
ATOM 1238 N N . LYS B 1 76 ? -4.488 -25.078 -8.547 1 88.44 76 LY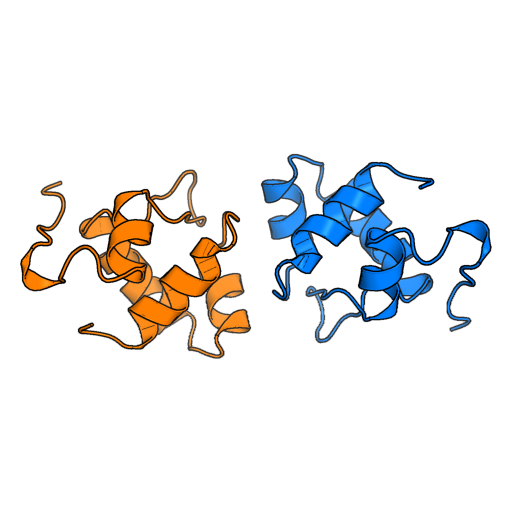S B N 1
ATOM 1239 C CA . LYS B 1 76 ? -4.73 -25.25 -9.977 1 88.44 76 LYS B CA 1
ATOM 1240 C C . LYS B 1 76 ? -4.961 -23.906 -10.664 1 88.44 76 LYS B C 1
ATOM 1242 O O . LYS B 1 76 ? -5.676 -23.047 -10.141 1 88.44 76 LYS B O 1
ATOM 1247 N N . PRO B 1 77 ? -4.207 -23.734 -11.789 1 88.06 77 PRO B N 1
ATOM 1248 C CA . PRO B 1 77 ? -4.445 -22.469 -12.492 1 88.06 77 PRO B CA 1
ATOM 1249 C C . PRO B 1 77 ? -5.895 -22.312 -12.945 1 88.06 77 PRO B C 1
ATOM 1251 O O . PRO B 1 77 ? -6.559 -23.297 -13.258 1 88.06 77 PRO B O 1
ATOM 1254 N N . SER B 1 78 ? -6.391 -21.078 -12.727 1 78.31 78 SER B N 1
ATOM 1255 C CA . SER B 1 78 ? -7.73 -20.797 -13.234 1 78.31 78 SER B CA 1
ATOM 1256 C C . SER B 1 78 ? -7.773 -20.891 -14.75 1 78.31 78 SER B C 1
ATOM 1258 O O . SER B 1 78 ? -6.875 -20.406 -15.438 1 78.31 78 SER B O 1
ATOM 1260 N N . ASP B 1 79 ? -8.383 -22.078 -15.266 1 69.44 79 ASP B N 1
ATOM 1261 C CA . ASP B 1 79 ? -8.562 -22.25 -16.703 1 69.44 79 ASP B CA 1
ATOM 1262 C C . ASP B 1 79 ? -9.203 -21.016 -17.328 1 69.44 79 ASP B C 1
ATOM 1264 O O . ASP B 1 79 ? -10.297 -20.594 -16.938 1 69.44 79 ASP B O 1
ATOM 1268 N N . GLU B 1 80 ? -8.625 -20.031 -17.5 1 50 80 GLU B N 1
ATOM 1269 C CA . GLU B 1 80 ? -9.453 -19.203 -18.375 1 50 80 GLU B CA 1
ATOM 1270 C C . GLU B 1 80 ? -9.836 -19.969 -19.641 1 50 80 GLU B C 1
ATOM 1272 O O . GLU B 1 80 ? -9.023 -20.734 -20.188 1 50 80 GLU B O 1
#

InterPro domains:
  IPR036388 Winged helix-like DNA-binding domain superfamily [G3DSA:1.10.10.10] (1-76)
  IPR036390 Winged helix DNA-binding domain superfamily [SSF46785] (2-71)

Organism: NCBI:txid1227490

Sequence (160 aa):
MQNPTDERILETLNTGLELGPTTISKNIDKHRVTVSRRLDVLFQYGLVERPEEGYYEITDLGEQYLAGEIDAGELKPSDEMQNPTDERILETLNTGLELGPTTISKNIDKHRVTVSRRLDVLFQYGLVERPEEGYYEITDLGEQYLAGEIDAGELKPSDE

Radius of gyration: 17.44 Å; Cα contacts (8 Å, |Δi|>4): 229; chains: 2; bounding box: 25×54×40 Å

Foldseek 3Di:
DPDPVLLQLLVVLVVVDKDFLVVSCVVSVHDSVVSVVSVVVCVQQVQWHPPDPRIIHGDPVVVCVSVVVDDPVRTDGNPD/DPDPVLLQLLVVLVVVDKDFLVVSCVVSVHDSVVSVVSVVVCVQQVQWHPPDPRIIHGDPVVVCVSVVVDDPVRTDGNPD

Nearest PDB structures (foldseek):
  3vb2-assembly1_B  TM=7.577E-01  e=1.028E-03  Escherichia coli K-12
  2fxa-assembly3_A  TM=8.529E-01  e=4.289E-03  Bacillus subtilis
  2qww-assembly2_C  TM=9.227E-01  e=1.473E-02  Listeria monocytogenes serotype 4b str. F2365
  7kk0-assembly1_A  TM=8.441E-01  e=8.762E-03  Variovorax paradoxus
  5yhx-assembly1_B  TM=7.142E-01  e=3.010E-02  Lactococcus lactis subsp. lactis Il1403

Secondary structure (DSSP, 8-state):
---HHHHHHHHHHTTS--B-HHHHHHHHT--HHHHHHHHHHHHHTTSEEEEETTEEEE-HHHHHHHTTSS-GGG------/---HHHHHHHHHHTTS--B-HHHHHHHHT--HHHHHHHHHHHHHTTSEEEEETTEEEE-HHHHHHHTTSS-GGG------

pLDDT: mean 94.16, std 9.12, range [50.0, 98.88]

Solvent-accessible surface area (backbone atoms only — not comparable to full-atom values): 8982 Å² total; per-residue (Å²): 124,93,46,78,64,54,57,54,52,50,55,63,24,65,69,72,46,57,46,30,44,64,52,51,14,65,67,67,74,47,57,43,67,61,41,43,52,49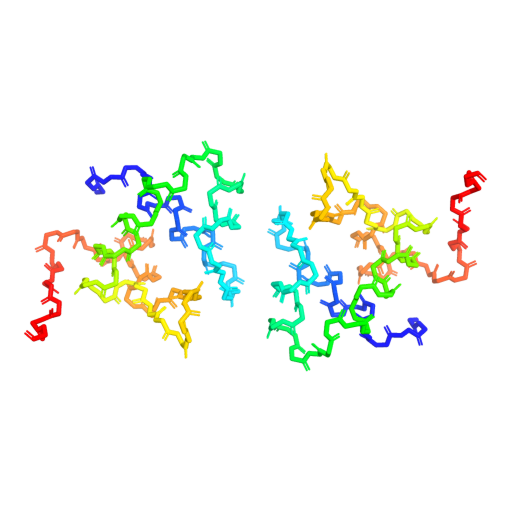,49,52,52,36,36,40,45,48,28,28,44,60,92,44,91,71,30,31,31,57,28,74,60,26,51,36,38,73,71,64,75,44,55,72,86,75,58,57,66,57,80,119,128,93,45,76,64,54,57,53,53,50,55,63,24,65,71,71,46,57,45,31,44,65,52,50,13,64,68,67,75,46,58,44,68,61,41,43,52,50,48,52,53,37,38,40,46,47,28,28,43,62,93,42,92,71,30,31,30,56,29,76,59,27,52,37,36,72,70,63,74,45,55,72,88,74,58,59,64,57,79,122